Protein AF-A0A7V9HSM0-F1 (afdb_monomer_lite)

Foldseek 3Di:
DVVVCLVVAQEFELDEPPPPDNVSSVVSVVVCVVSVHQYDHDLPQQDPVSPPQKDKAFDDADFDVRVSVRSNPIDIDHHDDDVVVSVVVNVVCVVVVVRPDDDDDVDDDQGPVRVVVVVVVVVVVVVVVPDD

pLDDT: mean 81.48, std 13.75, range [41.06, 96.81]

Radius of gyration: 18.37 Å; chains: 1; bounding box: 40×34×56 Å

Sequence (132 aa):
HLLDMVAEIDILEVFNPRVAYSGFNEEADRFAAKYRIVPSAGSDGHVAQALGSVRIRLHDFDGPEEFLESMRSADIVRKHKNLVYVQALKWMQAASGQAGGRKDVSDPQPVRGGRRAEAKRRKVAAGGRGKS

Secondary structure (DSSP, 8-state):
-GGGGGGG-SEEEEE-TT-S-HHHHHHHHHHHHHHTPEEEE----SSGGGTTSEEEE----SSHHHHHHHHHT-EEEE----HHHHHHHHHHHHHTT--------SS-PPPHHHHHHHHHHHHHHHHTTS--

Structure (mmCIF, N/CA/C/O backbone):
data_AF-A0A7V9HSM0-F1
#
_entry.id   AF-A0A7V9HSM0-F1
#
loop_
_atom_site.group_PDB
_atom_site.id
_atom_site.type_symbol
_atom_site.label_atom_id
_atom_site.label_alt_id
_atom_site.label_comp_id
_atom_site.label_asym_id
_atom_site.label_entity_id
_atom_site.label_seq_id
_atom_site.pdbx_PDB_ins_code
_atom_site.Cartn_x
_atom_site.Cartn_y
_atom_site.Cartn_z
_atom_site.occupancy
_atom_site.B_iso_or_equiv
_atom_site.auth_seq_id
_atom_site.auth_comp_id
_atom_site.auth_asym_id
_atom_site.auth_atom_id
_atom_site.pdbx_PDB_model_num
ATOM 1 N N . HIS A 1 1 ? 2.101 -12.680 16.797 1.00 64.12 1 HIS A N 1
ATOM 2 C CA . HIS A 1 1 ? 2.085 -12.755 15.315 1.00 64.12 1 HIS A CA 1
ATOM 3 C C . HIS A 1 1 ? 0.906 -11.924 14.805 1.00 64.12 1 HIS A C 1
ATOM 5 O O . HIS A 1 1 ? -0.089 -11.918 15.504 1.00 64.12 1 HIS A O 1
ATOM 11 N N . LEU A 1 2 ? 1.008 -11.227 13.658 1.00 77.44 2 LEU A N 1
ATOM 12 C CA . LEU A 1 2 ? 0.115 -10.173 13.093 1.00 77.44 2 LEU A CA 1
ATOM 13 C C . LEU A 1 2 ? -1.298 -9.964 13.693 1.00 77.44 2 LEU A C 1
ATOM 15 O O . LEU A 1 2 ? -1.678 -8.824 13.933 1.00 77.44 2 LEU A O 1
ATOM 19 N N . LEU A 1 3 ? -2.051 -11.035 13.954 1.00 84.75 3 LEU A N 1
ATOM 20 C CA . LEU A 1 3 ? -3.317 -11.037 14.699 1.00 84.75 3 LEU A CA 1
ATOM 21 C C . LEU A 1 3 ? -3.280 -10.216 15.999 1.00 84.75 3 LEU A C 1
ATOM 23 O O . LEU A 1 3 ? -4.234 -9.496 16.274 1.00 84.75 3 LEU A O 1
ATOM 27 N N . ASP A 1 4 ? -2.171 -10.256 16.740 1.00 89.75 4 ASP A N 1
ATOM 28 C CA . ASP A 1 4 ? -2.011 -9.517 18.004 1.00 89.75 4 ASP A CA 1
ATOM 29 C C . ASP A 1 4 ? -2.018 -7.991 17.810 1.00 89.75 4 ASP A C 1
ATOM 31 O O . ASP A 1 4 ? -2.263 -7.247 18.754 1.00 89.75 4 ASP A O 1
ATOM 35 N N . MET A 1 5 ? -1.751 -7.525 16.586 1.00 88.12 5 MET A N 1
ATOM 36 C CA . MET A 1 5 ? -1.619 -6.109 16.235 1.00 88.12 5 MET A CA 1
ATOM 37 C C . MET A 1 5 ? -2.707 -5.632 15.269 1.00 88.12 5 MET A C 1
ATOM 39 O O . MET A 1 5 ? -2.689 -4.471 14.877 1.00 88.12 5 MET A O 1
ATOM 43 N N . VAL A 1 6 ? -3.666 -6.481 14.875 1.00 91.56 6 VAL A N 1
ATOM 44 C CA . VAL A 1 6 ? -4.703 -6.130 13.881 1.00 91.56 6 VAL A CA 1
ATOM 45 C C . VAL A 1 6 ? -5.471 -4.867 14.272 1.00 91.56 6 VAL A C 1
ATOM 47 O O . VAL A 1 6 ? -5.725 -4.021 13.422 1.00 91.56 6 VAL A O 1
ATOM 50 N N . ALA A 1 7 ? -5.777 -4.698 15.560 1.00 88.75 7 ALA A N 1
ATOM 51 C CA . ALA A 1 7 ? -6.478 -3.519 16.075 1.00 88.75 7 ALA A CA 1
ATOM 52 C C . ALA A 1 7 ? -5.646 -2.219 16.020 1.00 88.75 7 ALA A C 1
ATOM 54 O O . ALA A 1 7 ? -6.164 -1.140 16.304 1.00 88.75 7 ALA A O 1
ATOM 55 N N . GLU A 1 8 ? -4.355 -2.314 15.704 1.00 92.06 8 GLU A N 1
ATOM 56 C CA . GLU A 1 8 ? -3.436 -1.184 15.567 1.00 92.06 8 GLU A CA 1
ATOM 57 C C . GLU A 1 8 ? -3.123 -0.841 14.103 1.00 92.06 8 GLU A C 1
ATOM 59 O O . GLU A 1 8 ? -2.397 0.120 13.854 1.00 92.06 8 GLU A O 1
ATOM 64 N N . ILE A 1 9 ? -3.638 -1.618 13.144 1.00 92.50 9 ILE A N 1
ATOM 65 C CA . ILE A 1 9 ? -3.404 -1.409 11.714 1.00 92.50 9 ILE A CA 1
ATOM 66 C C . ILE A 1 9 ? -4.563 -0.597 11.140 1.00 92.50 9 ILE A C 1
ATOM 68 O O . ILE A 1 9 ? -5.673 -1.101 10.991 1.00 92.50 9 ILE A O 1
ATOM 72 N N . ASP A 1 10 ? -4.286 0.650 10.764 1.00 92.56 10 ASP A N 1
ATOM 73 C CA . ASP A 1 10 ? -5.274 1.510 10.105 1.00 92.56 10 ASP A CA 1
ATOM 74 C C . ASP A 1 10 ? -5.427 1.163 8.612 1.00 92.56 10 ASP A C 1
ATOM 76 O O . ASP A 1 10 ? -6.534 1.156 8.073 1.00 92.56 10 ASP A O 1
ATOM 80 N N . ILE A 1 11 ? -4.306 0.863 7.943 1.00 95.19 11 ILE A N 1
ATOM 81 C CA . ILE A 1 11 ? -4.204 0.631 6.496 1.00 95.19 11 ILE A CA 1
ATOM 82 C C . ILE A 1 11 ? -3.265 -0.555 6.233 1.00 95.19 11 ILE A C 1
ATOM 84 O O . ILE A 1 11 ? -2.202 -0.649 6.851 1.00 95.19 11 ILE A O 1
ATOM 88 N N . LEU A 1 12 ? -3.618 -1.425 5.283 1.00 95.38 12 LEU A N 1
ATOM 89 C CA . LEU A 1 12 ? -2.792 -2.555 4.842 1.00 95.38 12 LEU A CA 1
ATOM 90 C C . LEU A 1 12 ? -2.441 -2.441 3.355 1.00 95.38 12 LEU A C 1
ATOM 92 O O . LEU A 1 12 ? -3.308 -2.156 2.532 1.00 95.38 12 LEU A O 1
ATOM 96 N N . GLU A 1 13 ? -1.182 -2.678 2.980 1.00 95.44 13 GLU A N 1
ATOM 97 C CA . GLU A 1 13 ? -0.793 -2.802 1.569 1.00 95.44 13 GLU A CA 1
ATOM 98 C C . GLU A 1 13 ? -1.235 -4.173 1.039 1.00 95.44 13 GLU A C 1
ATOM 100 O O . GLU A 1 13 ? -0.659 -5.199 1.390 1.00 95.44 13 GLU A O 1
ATOM 105 N N . VAL A 1 14 ? -2.277 -4.187 0.205 1.00 95.62 14 VAL A N 1
ATOM 106 C CA . VAL A 1 14 ? -2.836 -5.408 -0.403 1.00 95.62 14 VAL A CA 1
ATOM 107 C C . VAL A 1 14 ? -2.294 -5.663 -1.807 1.00 95.62 14 VAL A C 1
ATOM 109 O O . VAL A 1 14 ? -2.498 -6.731 -2.379 1.00 95.62 14 VAL A O 1
ATOM 112 N N . PHE A 1 15 ? -1.605 -4.681 -2.393 1.00 93.56 15 PHE A N 1
ATOM 113 C CA . PHE A 1 15 ? -0.969 -4.840 -3.692 1.00 93.56 15 PHE A CA 1
ATOM 114 C C . PHE A 1 15 ? 0.379 -4.131 -3.766 1.00 93.56 15 PHE A C 1
ATOM 116 O O . PHE A 1 15 ? 0.453 -2.902 -3.737 1.00 93.56 15 PHE A O 1
ATOM 123 N N . ASN A 1 16 ? 1.422 -4.927 -3.988 1.00 91.25 16 ASN A N 1
ATOM 124 C CA . ASN A 1 16 ? 2.746 -4.462 -4.369 1.00 91.25 16 ASN A CA 1
ATOM 125 C C . ASN A 1 16 ? 3.182 -5.203 -5.653 1.00 91.25 16 ASN A C 1
ATOM 127 O O . ASN A 1 16 ? 3.228 -6.438 -5.673 1.00 91.25 16 ASN A O 1
ATOM 131 N N . PRO A 1 17 ? 3.504 -4.489 -6.751 1.00 85.94 17 PRO A N 1
ATOM 132 C CA . PRO A 1 17 ? 3.803 -5.094 -8.046 1.00 85.94 17 PRO A CA 1
ATOM 133 C C . PRO A 1 17 ? 5.150 -5.829 -8.059 1.00 85.94 17 PRO A C 1
ATOM 135 O O . PRO A 1 17 ? 5.446 -6.532 -9.019 1.00 85.94 17 PRO A O 1
ATOM 138 N N . ARG A 1 18 ? 5.985 -5.666 -7.024 1.00 82.75 18 ARG A N 1
ATOM 139 C CA . ARG A 1 18 ? 7.257 -6.385 -6.875 1.00 82.75 18 ARG A CA 1
ATOM 140 C C . ARG A 1 18 ? 7.105 -7.753 -6.225 1.00 82.75 18 ARG A C 1
ATOM 142 O O . ARG A 1 18 ? 8.062 -8.525 -6.227 1.00 82.75 18 ARG A O 1
ATOM 149 N N . VAL A 1 19 ? 5.938 -8.048 -5.660 1.00 84.62 19 VAL A N 1
ATOM 150 C CA . VAL A 1 19 ? 5.649 -9.361 -5.094 1.00 84.62 19 VAL A CA 1
ATOM 151 C C . VAL A 1 19 ? 5.484 -10.342 -6.252 1.00 84.62 19 VAL A C 1
ATOM 153 O O . VAL A 1 19 ? 4.545 -10.246 -7.037 1.00 84.62 19 VAL A O 1
ATOM 156 N N . ALA A 1 20 ? 6.443 -11.262 -6.382 1.00 72.44 20 ALA A N 1
ATOM 157 C CA . ALA A 1 20 ? 6.556 -12.151 -7.539 1.00 72.44 20 ALA A CA 1
ATOM 158 C C . ALA A 1 20 ? 5.387 -13.141 -7.671 1.00 72.44 20 ALA A C 1
ATOM 160 O O . ALA A 1 20 ? 5.077 -13.581 -8.775 1.00 72.44 20 ALA A O 1
ATOM 161 N N . TYR A 1 21 ? 4.739 -13.485 -6.555 1.00 84.00 21 TYR A N 1
ATOM 162 C CA . TYR A 1 21 ? 3.612 -14.409 -6.523 1.00 84.00 21 TYR A CA 1
ATOM 163 C C . TYR A 1 21 ? 2.310 -13.659 -6.239 1.00 84.00 21 TYR A C 1
ATOM 165 O O . TYR A 1 21 ? 2.131 -13.104 -5.153 1.00 84.00 21 TYR A O 1
ATOM 173 N N . SER A 1 22 ? 1.385 -13.657 -7.204 1.00 83.44 22 SER A N 1
ATOM 174 C CA . SER A 1 22 ? 0.109 -12.933 -7.096 1.00 83.44 22 SER A CA 1
ATOM 175 C C . SER A 1 22 ? -0.727 -13.371 -5.893 1.00 83.44 22 SER A C 1
ATOM 177 O O . SER A 1 22 ? -1.401 -12.536 -5.294 1.00 83.44 22 SER A O 1
ATOM 179 N N . GLY A 1 23 ? -0.616 -14.638 -5.481 1.00 90.69 23 GLY A N 1
ATOM 180 C CA . GLY A 1 23 ? -1.377 -15.180 -4.359 1.00 90.69 23 GLY A CA 1
ATOM 181 C C . GLY A 1 23 ? -1.093 -14.501 -3.017 1.00 90.69 23 GLY A C 1
ATOM 182 O O . GLY A 1 23 ? -1.975 -14.492 -2.166 1.00 90.69 23 GLY A O 1
ATOM 183 N N . PHE A 1 24 ? 0.071 -13.863 -2.833 1.00 91.75 24 PHE A N 1
ATOM 184 C CA . PHE A 1 24 ? 0.336 -13.067 -1.628 1.00 91.75 24 PHE A CA 1
ATOM 185 C C . PHE A 1 24 ? -0.465 -11.761 -1.606 1.00 91.75 24 PHE A C 1
ATOM 187 O O . PHE A 1 24 ? -0.985 -11.386 -0.560 1.00 91.75 24 PHE A O 1
ATOM 194 N N . ASN A 1 25 ? -0.610 -11.091 -2.754 1.00 93.88 25 ASN A N 1
ATOM 195 C CA . ASN A 1 25 ? -1.470 -9.909 -2.856 1.00 93.88 25 ASN A CA 1
ATOM 196 C C . ASN A 1 25 ? -2.940 -10.303 -2.626 1.00 93.88 25 ASN A C 1
ATOM 198 O O . ASN A 1 25 ? -3.661 -9.627 -1.903 1.00 93.88 25 ASN A O 1
ATOM 202 N N . GLU A 1 26 ? -3.374 -11.442 -3.173 1.00 94.88 26 GLU A N 1
ATOM 203 C CA . GLU A 1 26 ? -4.727 -11.963 -2.935 1.00 94.88 26 GLU A CA 1
ATOM 204 C C . GLU A 1 26 ? -4.957 -12.355 -1.468 1.00 94.88 26 GLU A C 1
ATOM 206 O O . GLU A 1 26 ? -6.045 -12.161 -0.932 1.00 94.88 26 GLU A O 1
ATOM 211 N N . GLU A 1 27 ? -3.952 -12.919 -0.797 1.00 95.94 27 GLU A N 1
ATOM 212 C CA . GLU A 1 27 ? -4.033 -13.241 0.626 1.00 95.94 27 GLU A CA 1
ATOM 213 C C . GLU A 1 27 ? -4.109 -11.981 1.489 1.00 95.94 27 GLU A C 1
ATOM 215 O O . GLU A 1 27 ? -4.941 -11.922 2.394 1.00 95.94 27 GLU A O 1
ATOM 220 N N . ALA A 1 28 ? -3.304 -10.963 1.179 1.00 95.31 28 ALA A N 1
ATOM 221 C CA . ALA A 1 28 ? -3.357 -9.673 1.855 1.00 95.31 28 ALA A CA 1
ATOM 222 C C . ALA A 1 28 ? -4.721 -8.991 1.668 1.00 95.31 28 ALA A C 1
ATOM 224 O O . ALA A 1 28 ? -5.288 -8.487 2.637 1.00 95.31 28 ALA A O 1
ATOM 225 N N . ASP A 1 29 ? -5.286 -9.039 0.459 1.00 95.81 29 ASP A N 1
ATOM 226 C CA . ASP A 1 29 ? -6.620 -8.508 0.164 1.00 95.81 29 ASP A CA 1
ATOM 227 C C . ASP A 1 29 ? -7.716 -9.249 0.949 1.00 95.81 29 ASP A C 1
ATOM 229 O O . ASP A 1 29 ? -8.524 -8.634 1.650 1.00 95.81 29 ASP A O 1
ATOM 233 N N . ARG A 1 30 ? -7.679 -10.590 0.958 1.00 96.81 30 ARG A N 1
ATOM 234 C CA . ARG A 1 30 ? -8.586 -11.407 1.785 1.00 96.81 30 ARG A CA 1
ATOM 235 C C . ARG A 1 30 ? -8.434 -11.110 3.276 1.00 96.81 30 ARG A C 1
ATOM 237 O O . ARG A 1 30 ? -9.431 -11.093 3.999 1.00 96.81 30 ARG A O 1
ATOM 244 N N . PHE A 1 31 ? -7.211 -10.891 3.753 1.00 96.31 31 PHE A N 1
ATOM 245 C CA . PHE A 1 31 ? -6.945 -10.549 5.147 1.00 96.31 31 PHE A CA 1
ATOM 246 C C . PHE A 1 31 ? -7.519 -9.171 5.501 1.00 96.31 31 PHE A C 1
ATOM 248 O O . PHE A 1 31 ? -8.228 -9.053 6.503 1.00 96.31 31 PHE A O 1
ATOM 255 N N . ALA A 1 32 ? -7.284 -8.156 4.663 1.00 95.69 32 ALA A N 1
ATOM 256 C CA . ALA A 1 32 ? -7.855 -6.821 4.833 1.00 95.69 32 ALA A CA 1
ATOM 257 C C . ALA A 1 32 ? -9.385 -6.879 4.899 1.00 95.69 32 ALA A C 1
ATOM 259 O O . ALA A 1 32 ? -9.979 -6.357 5.843 1.00 95.69 32 ALA A O 1
ATOM 260 N N . ALA A 1 33 ? -10.017 -7.604 3.970 1.00 95.06 33 ALA A N 1
ATOM 261 C CA . ALA A 1 33 ? -11.464 -7.791 3.949 1.00 95.06 33 ALA A CA 1
ATOM 262 C C . ALA A 1 33 ? -11.980 -8.490 5.220 1.00 95.06 33 ALA A C 1
ATOM 264 O O . ALA A 1 33 ? -12.934 -8.022 5.84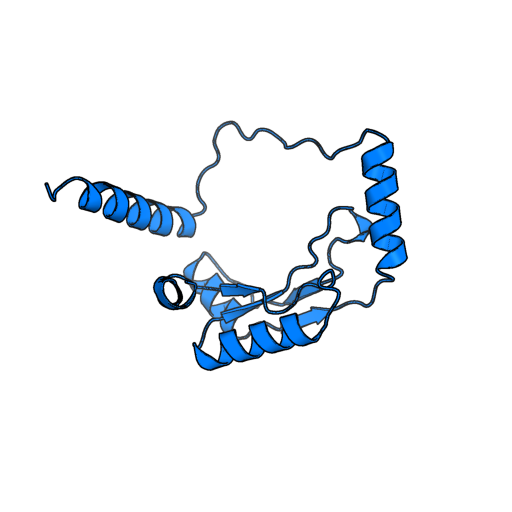5 1.00 95.06 33 ALA A O 1
ATOM 265 N N . LYS A 1 34 ? -11.325 -9.580 5.648 1.00 96.19 34 LYS A N 1
ATOM 266 C CA . LYS A 1 34 ? -11.713 -10.358 6.836 1.00 96.19 34 LYS A CA 1
ATOM 267 C C . LYS A 1 34 ? -11.698 -9.523 8.116 1.00 96.19 34 LYS A C 1
ATOM 269 O O . LYS A 1 34 ? -12.591 -9.670 8.948 1.00 96.19 34 LYS A O 1
ATOM 274 N N . TYR A 1 35 ? -10.692 -8.667 8.279 1.00 95.50 35 TYR A N 1
ATOM 275 C CA . TYR A 1 35 ? -10.511 -7.854 9.483 1.00 95.50 35 TYR A CA 1
ATOM 276 C C . TYR A 1 35 ? -10.981 -6.402 9.321 1.00 95.50 35 TYR A C 1
ATOM 278 O O . TYR A 1 35 ? -10.814 -5.609 10.243 1.00 95.50 35 TYR A O 1
ATOM 286 N N . ARG A 1 36 ? -11.618 -6.065 8.188 1.00 93.62 36 ARG A N 1
ATOM 287 C CA . ARG A 1 36 ? -12.122 -4.719 7.851 1.00 93.62 36 ARG A CA 1
ATOM 288 C C . ARG A 1 36 ? -11.047 -3.630 7.942 1.00 93.62 36 ARG A C 1
ATOM 290 O O . ARG A 1 36 ? -11.316 -2.516 8.389 1.00 93.62 36 ARG A O 1
ATOM 297 N N . ILE A 1 37 ? -9.835 -3.969 7.516 1.00 95.38 37 ILE A N 1
ATOM 298 C CA . ILE A 1 37 ? -8.708 -3.040 7.428 1.00 95.38 37 ILE A CA 1
ATOM 299 C C . ILE A 1 37 ? -8.779 -2.336 6.075 1.00 95.38 37 ILE A C 1
ATOM 301 O O . ILE A 1 37 ? -9.098 -2.962 5.065 1.00 95.38 37 ILE A O 1
ATOM 305 N N . VAL A 1 38 ? -8.477 -1.039 6.047 1.00 95.62 38 VAL A N 1
ATOM 306 C CA . VAL A 1 38 ? -8.506 -0.254 4.811 1.00 95.62 38 VAL A CA 1
ATOM 307 C C . VAL A 1 38 ? -7.409 -0.744 3.852 1.00 95.62 38 VAL A C 1
ATOM 309 O O . VAL A 1 38 ? -6.235 -0.756 4.237 1.00 95.62 38 VAL A O 1
ATOM 312 N N . PRO A 1 39 ? -7.745 -1.164 2.618 1.00 95.62 39 PRO A N 1
ATOM 313 C CA . PRO A 1 39 ? -6.752 -1.621 1.659 1.00 95.62 39 PRO A CA 1
ATOM 314 C C . PRO A 1 39 ? -5.985 -0.443 1.045 1.00 95.62 39 PRO A C 1
ATOM 316 O O . PRO A 1 39 ? -6.494 0.661 0.871 1.00 95.62 39 PRO A O 1
ATOM 319 N N . SER A 1 40 ? -4.737 -0.697 0.675 1.00 96.12 40 SER A N 1
ATOM 320 C CA . SER A 1 40 ? -3.859 0.242 -0.019 1.00 96.12 40 SER A CA 1
ATOM 321 C C . SER A 1 40 ? -2.936 -0.490 -0.983 1.00 96.12 40 SER A C 1
ATOM 323 O O . SER A 1 40 ? -2.866 -1.719 -1.002 1.00 96.12 40 SER A O 1
ATOM 325 N N . ALA A 1 41 ? -2.211 0.263 -1.799 1.00 95.12 41 ALA A N 1
ATOM 326 C CA . ALA A 1 41 ? -1.264 -0.296 -2.742 1.00 95.12 41 ALA A CA 1
ATOM 327 C C . ALA A 1 41 ? -0.088 0.653 -2.957 1.00 95.12 41 ALA A C 1
ATOM 329 O O . ALA A 1 41 ? -0.266 1.874 -3.011 1.00 95.12 41 ALA A O 1
ATOM 330 N N . GLY A 1 42 ? 1.098 0.090 -3.149 1.00 92.19 42 GLY A N 1
ATOM 331 C CA . GLY A 1 42 ? 2.326 0.835 -3.365 1.00 92.19 42 GLY A CA 1
ATOM 332 C C . GLY A 1 42 ? 3.083 0.327 -4.580 1.00 92.19 42 GLY A C 1
ATOM 333 O O . GLY A 1 42 ? 3.053 -0.844 -4.939 1.00 92.19 42 GLY A O 1
ATOM 334 N N . SER A 1 43 ? 3.773 1.243 -5.259 1.00 88.38 43 SER A N 1
ATOM 335 C CA . SER A 1 43 ? 4.649 0.879 -6.384 1.00 88.38 43 SER A CA 1
ATOM 336 C C . SER A 1 43 ? 5.974 0.261 -5.940 1.00 88.38 43 SER A C 1
ATOM 338 O O . SER A 1 43 ? 6.671 -0.326 -6.767 1.00 88.38 43 SER A O 1
ATOM 340 N N . ASP A 1 44 ? 6.341 0.468 -4.669 1.00 86.25 44 ASP A N 1
ATOM 341 C CA . ASP A 1 44 ? 7.657 0.166 -4.097 1.00 86.25 44 ASP A CA 1
ATOM 342 C C . ASP A 1 44 ? 8.818 0.561 -5.037 1.00 86.25 44 ASP A C 1
ATOM 344 O O . ASP A 1 44 ? 9.774 -0.172 -5.346 1.00 86.25 44 ASP A O 1
ATOM 348 N N . GLY A 1 45 ? 8.661 1.761 -5.598 1.00 83.06 45 GLY A N 1
ATOM 349 C CA . GLY A 1 45 ? 9.530 2.292 -6.623 1.00 83.06 45 GLY A CA 1
ATOM 350 C C . GLY A 1 45 ? 10.867 2.741 -6.056 1.00 83.06 45 GLY A C 1
ATOM 351 O O . GLY A 1 45 ? 10.931 3.646 -5.237 1.00 83.06 45 GLY A O 1
ATOM 352 N N . HIS A 1 46 ? 11.945 2.138 -6.549 1.00 84.94 46 HIS A N 1
ATOM 353 C CA . HIS A 1 46 ? 13.323 2.485 -6.175 1.00 84.94 46 HIS A CA 1
ATOM 354 C C . HIS A 1 46 ? 14.047 3.322 -7.240 1.00 84.94 46 HIS A C 1
ATOM 356 O O . HIS A 1 46 ? 15.199 3.697 -7.060 1.00 84.94 46 HIS A O 1
ATOM 362 N N . VAL A 1 47 ? 13.374 3.573 -8.362 1.00 82.38 47 VAL A N 1
ATOM 363 C CA . VAL A 1 47 ? 13.846 4.403 -9.472 1.00 82.38 47 VAL A CA 1
ATOM 364 C C . VAL A 1 47 ? 12.712 5.337 -9.875 1.00 82.38 47 VAL A C 1
ATOM 366 O O . VAL A 1 47 ? 11.538 4.986 -9.716 1.00 82.38 47 VAL A O 1
ATOM 369 N N . ALA A 1 48 ? 13.025 6.506 -10.434 1.00 84.69 48 ALA A N 1
ATOM 370 C CA . ALA A 1 48 ? 12.010 7.485 -10.839 1.00 84.69 48 ALA A CA 1
ATOM 371 C C . ALA A 1 48 ? 10.981 6.885 -11.818 1.00 84.69 48 ALA A C 1
ATOM 373 O O . ALA A 1 48 ? 9.787 7.162 -11.749 1.00 84.69 48 ALA A O 1
ATOM 374 N N . GLN A 1 49 ? 11.423 5.973 -12.680 1.00 82.19 49 GLN A N 1
ATOM 375 C CA . GLN A 1 49 ? 10.592 5.263 -13.645 1.00 82.19 49 GLN A CA 1
ATOM 376 C C . GLN A 1 49 ? 9.609 4.289 -12.984 1.00 82.19 49 GLN A C 1
ATOM 378 O O . GLN A 1 49 ? 8.644 3.889 -13.628 1.00 82.19 49 GLN A O 1
ATOM 383 N N . ALA A 1 50 ? 9.803 3.895 -11.726 1.00 82.31 50 ALA A N 1
ATOM 384 C CA . ALA A 1 50 ? 8.848 3.067 -10.993 1.00 82.31 50 ALA A CA 1
ATOM 385 C C . ALA A 1 50 ? 7.717 3.900 -10.366 1.00 82.31 50 ALA A C 1
ATOM 387 O O . ALA A 1 50 ? 6.630 3.365 -10.123 1.00 82.31 50 ALA A O 1
ATOM 388 N N . LEU A 1 51 ? 7.947 5.205 -10.168 1.00 84.69 51 LEU A N 1
ATOM 389 C CA . LEU A 1 51 ? 6.998 6.113 -9.537 1.00 84.69 51 LEU A CA 1
ATOM 390 C C . LEU A 1 51 ? 5.671 6.138 -10.305 1.00 84.69 51 LEU A C 1
ATOM 392 O O . LEU A 1 51 ? 5.621 6.278 -11.533 1.00 84.69 51 LEU A O 1
ATOM 396 N N . GLY A 1 52 ? 4.577 5.965 -9.564 1.00 84.06 52 GLY A N 1
ATOM 397 C CA . GLY A 1 52 ? 3.223 5.996 -10.106 1.00 84.06 52 GLY A CA 1
ATOM 398 C C . GLY A 1 52 ? 2.852 4.813 -11.008 1.00 84.06 52 GLY A C 1
ATOM 399 O O . GLY A 1 52 ? 1.864 4.897 -11.735 1.00 84.06 52 GLY A O 1
ATOM 400 N N . SER A 1 53 ? 3.616 3.716 -10.998 1.00 87.69 53 SER A N 1
ATOM 401 C CA . SER A 1 53 ? 3.155 2.437 -11.576 1.00 87.69 53 SER A CA 1
ATOM 402 C C . SER A 1 53 ? 1.951 1.861 -10.820 1.00 87.69 53 SER A C 1
ATOM 404 O O . SER A 1 53 ? 1.107 1.194 -11.412 1.00 87.69 53 SER A O 1
ATOM 406 N N . VAL A 1 54 ? 1.835 2.205 -9.541 1.00 92.56 54 VAL A N 1
ATOM 407 C CA . VAL A 1 54 ? 0.678 1.970 -8.680 1.00 92.56 54 VAL A CA 1
ATOM 408 C C . VAL A 1 54 ? 0.369 3.280 -7.974 1.00 92.56 54 VAL A C 1
ATOM 410 O O . VAL A 1 54 ? 1.288 3.989 -7.553 1.00 92.56 54 VAL A O 1
ATOM 413 N N . ARG A 1 55 ? -0.912 3.630 -7.914 1.00 92.56 55 ARG A N 1
ATOM 414 C CA . ARG A 1 55 ? -1.423 4.833 -7.260 1.00 92.56 55 ARG A CA 1
ATOM 415 C C . ARG A 1 55 ? -2.729 4.506 -6.555 1.00 92.56 55 ARG A C 1
ATOM 417 O O . ARG A 1 55 ? -3.463 3.625 -6.993 1.00 92.56 55 ARG A O 1
ATOM 424 N N . ILE A 1 56 ? -3.024 5.276 -5.522 1.00 95.31 56 ILE A N 1
ATOM 425 C CA . ILE A 1 56 ? -4.328 5.298 -4.873 1.00 95.31 56 ILE A CA 1
ATOM 426 C C . ILE A 1 56 ? -5.005 6.591 -5.316 1.00 95.31 56 ILE A C 1
ATOM 428 O O . ILE A 1 56 ? -4.397 7.661 -5.241 1.00 95.31 56 ILE A O 1
ATOM 432 N N . ARG A 1 57 ? -6.220 6.490 -5.852 1.00 95.31 57 ARG A N 1
ATOM 433 C CA . ARG A 1 57 ? -7.052 7.648 -6.169 1.00 95.31 57 ARG A CA 1
ATOM 434 C C . ARG A 1 57 ? -7.952 7.917 -4.973 1.00 95.31 57 ARG A C 1
ATOM 436 O O . ARG A 1 57 ? -8.679 7.029 -4.543 1.00 95.31 57 ARG A O 1
ATOM 443 N N . LEU A 1 58 ? -7.871 9.139 -4.468 1.00 95.69 58 LEU A N 1
ATOM 444 C CA . LEU A 1 58 ? -8.547 9.600 -3.265 1.00 95.69 58 LEU A CA 1
ATOM 445 C C . LEU A 1 58 ? -9.450 10.776 -3.621 1.00 95.69 58 LEU A C 1
ATOM 447 O O . LEU A 1 58 ? -9.137 11.533 -4.544 1.00 95.69 58 LEU A O 1
ATOM 451 N N . HIS A 1 59 ? -10.539 10.931 -2.876 1.00 95.31 59 HIS A N 1
ATOM 452 C CA . HIS A 1 59 ? -11.207 12.223 -2.772 1.00 95.31 59 HIS A CA 1
ATOM 453 C C . HIS A 1 59 ? -10.297 13.207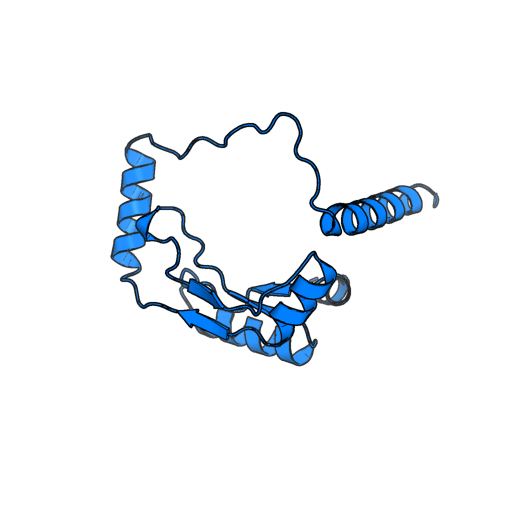 -2.035 1.00 95.31 59 HIS A C 1
ATOM 455 O O . HIS A 1 59 ? -9.446 12.783 -1.246 1.00 95.31 59 HIS A O 1
ATOM 461 N N . ASP A 1 60 ? -10.495 14.501 -2.277 1.00 96.06 60 ASP A N 1
ATOM 462 C CA . ASP A 1 60 ? -9.821 15.544 -1.510 1.00 96.06 60 ASP A CA 1
ATOM 463 C C . ASP A 1 60 ? -10.103 15.364 -0.012 1.00 96.06 60 ASP A C 1
ATOM 465 O O . ASP A 1 60 ? -11.180 14.919 0.388 1.00 96.06 60 ASP A O 1
ATOM 469 N N . PHE A 1 61 ? -9.106 15.674 0.809 1.00 95.81 61 PHE A N 1
ATOM 470 C CA . PHE A 1 61 ? -9.169 15.543 2.258 1.00 95.81 61 PHE A CA 1
ATOM 471 C C . PHE A 1 61 ? -8.375 16.675 2.905 1.00 95.81 61 PHE A C 1
ATOM 473 O O . PHE A 1 61 ? -7.316 17.059 2.399 1.00 95.81 61 PHE A O 1
ATOM 480 N N . ASP A 1 62 ? -8.840 17.163 4.051 1.00 94.69 62 ASP A N 1
ATOM 481 C CA . ASP A 1 62 ? -8.091 18.079 4.902 1.00 94.69 62 ASP A CA 1
ATOM 482 C C . ASP A 1 62 ? -7.735 17.407 6.234 1.00 94.69 62 ASP A C 1
ATOM 484 O O . ASP A 1 62 ? -8.526 17.268 7.168 1.00 94.69 62 ASP A O 1
ATOM 488 N N . GLY A 1 63 ? -6.483 16.963 6.322 1.00 93.00 63 GLY A N 1
ATOM 489 C CA . GLY A 1 63 ? -5.939 16.351 7.524 1.00 93.00 63 GLY A CA 1
ATOM 490 C C . GLY A 1 63 ? -6.120 14.829 7.618 1.00 93.00 63 GLY A C 1
ATOM 491 O O . GLY A 1 63 ? -6.572 14.161 6.689 1.00 93.00 63 GLY A O 1
ATOM 492 N N . PRO A 1 64 ? -5.655 14.238 8.731 1.00 89.38 64 PRO A N 1
ATOM 493 C CA . PRO A 1 64 ? -5.464 12.796 8.839 1.00 89.38 64 PRO A CA 1
ATOM 494 C C . PRO A 1 64 ? -6.771 12.018 9.031 1.00 89.38 64 PRO A C 1
ATOM 496 O O . PRO A 1 64 ? -6.855 10.880 8.582 1.00 89.38 64 PRO A O 1
ATOM 499 N N . GLU A 1 65 ? -7.778 12.593 9.691 1.00 90.06 65 GLU A N 1
ATOM 500 C CA . GLU A 1 65 ? -9.078 11.941 9.861 1.00 90.06 65 GLU A CA 1
ATOM 501 C C . GLU A 1 65 ? -9.819 11.803 8.523 1.00 90.06 65 GLU A C 1
ATOM 503 O O . GLU A 1 65 ? -10.248 10.704 8.174 1.00 90.06 65 GLU A O 1
ATOM 508 N N . GLU A 1 66 ? -9.895 12.884 7.742 1.00 93.81 66 GLU A N 1
ATOM 509 C CA . GLU A 1 66 ? -10.505 12.865 6.407 1.00 93.81 66 GLU A CA 1
ATOM 510 C C . GLU A 1 66 ? -9.699 12.018 5.418 1.00 93.81 66 GLU A C 1
ATOM 512 O O . GLU A 1 66 ? -10.277 11.339 4.574 1.00 93.81 66 GLU A O 1
ATOM 517 N N . PHE A 1 67 ? -8.368 11.977 5.556 1.00 94.12 67 PHE A N 1
ATOM 518 C CA . PHE A 1 67 ? -7.523 11.074 4.775 1.00 94.12 67 PHE A CA 1
ATOM 519 C C . PHE A 1 67 ? -7.919 9.607 4.973 1.00 94.12 67 PHE A C 1
ATOM 521 O O . PHE A 1 67 ? -8.068 8.873 3.997 1.00 94.12 67 PHE A O 1
ATOM 528 N N . LEU A 1 68 ? -8.101 9.172 6.226 1.00 92.00 68 LEU A N 1
ATOM 529 C CA . LEU A 1 68 ? -8.505 7.795 6.517 1.00 92.00 68 LEU A CA 1
ATOM 530 C C . LEU A 1 68 ? -9.890 7.482 5.957 1.00 92.00 68 LEU A C 1
ATOM 532 O O . LEU A 1 68 ? -10.099 6.373 5.474 1.00 92.00 68 LEU A O 1
ATOM 536 N N . GLU A 1 69 ? -10.812 8.443 5.990 1.00 93.62 69 GLU A N 1
ATOM 537 C CA . GLU A 1 69 ? -12.136 8.271 5.397 1.00 93.62 69 GLU A CA 1
ATOM 538 C C . GLU A 1 69 ? -12.061 8.166 3.869 1.00 93.62 69 GLU A C 1
ATOM 540 O O . GLU A 1 69 ? -12.585 7.216 3.294 1.00 93.62 69 GLU A O 1
ATOM 545 N N . SER A 1 70 ? -11.310 9.057 3.217 1.00 95.88 70 SER A N 1
ATOM 546 C CA . SER A 1 70 ? -11.073 9.023 1.767 1.00 95.88 70 SER A CA 1
ATOM 547 C C . SER A 1 70 ? -10.423 7.706 1.320 1.00 95.88 70 SER A C 1
ATOM 549 O O . SER A 1 70 ? -10.772 7.146 0.281 1.00 95.88 70 SER A O 1
ATOM 551 N N . MET A 1 71 ? -9.5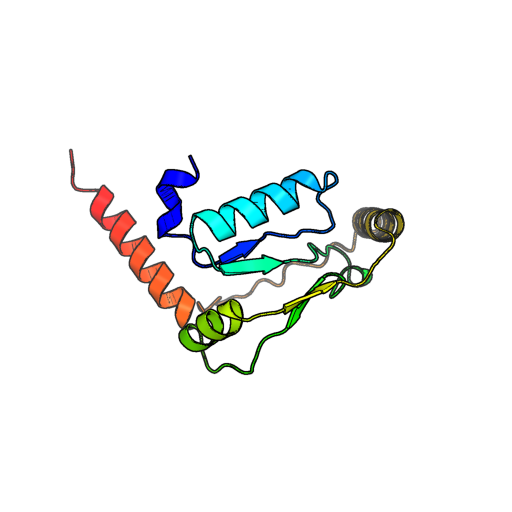30 7.147 2.144 1.00 96.00 71 MET A N 1
ATOM 552 C CA . MET A 1 71 ? -8.907 5.845 1.900 1.00 96.00 71 MET A CA 1
ATOM 553 C C . MET A 1 71 ? -9.907 4.675 1.918 1.00 96.00 71 MET A C 1
ATOM 555 O O . MET A 1 71 ? -9.685 3.695 1.208 1.00 96.00 71 MET A O 1
ATOM 559 N N . ARG A 1 72 ? -11.012 4.746 2.679 1.00 93.06 72 ARG A N 1
ATOM 560 C CA . ARG A 1 72 ? -12.009 3.654 2.755 1.00 93.06 72 ARG A CA 1
ATOM 561 C C . ARG A 1 72 ? -12.721 3.401 1.430 1.00 93.06 72 ARG A C 1
ATOM 563 O O . ARG A 1 72 ? -13.128 2.269 1.180 1.00 93.06 72 ARG A O 1
ATOM 570 N N . SER A 1 73 ? -12.879 4.433 0.607 1.00 92.44 73 SER A N 1
ATOM 571 C CA . SER A 1 73 ? -13.530 4.363 -0.706 1.00 92.44 73 SER A CA 1
ATOM 572 C C . SER A 1 73 ? -12.544 4.524 -1.866 1.00 92.44 73 SER A C 1
ATOM 574 O O . SER A 1 73 ? -12.953 4.838 -2.980 1.00 92.44 73 SER A O 1
ATOM 576 N N . ALA A 1 74 ? -11.244 4.374 -1.609 1.00 94.38 74 ALA A N 1
ATOM 577 C CA . ALA A 1 74 ? -10.216 4.686 -2.585 1.00 94.38 74 ALA A CA 1
ATOM 578 C C . ALA A 1 74 ? -10.071 3.623 -3.679 1.00 94.38 74 ALA A C 1
ATOM 580 O O . ALA A 1 74 ? -10.110 2.419 -3.417 1.00 94.38 74 ALA A O 1
ATOM 581 N N . ASP A 1 75 ? -9.774 4.075 -4.898 1.00 94.50 75 ASP A N 1
ATOM 582 C CA . ASP A 1 75 ? -9.478 3.177 -6.014 1.00 94.50 75 ASP A CA 1
ATOM 583 C C . ASP A 1 75 ? -7.975 2.907 -6.127 1.00 94.50 75 ASP A C 1
ATOM 585 O O . ASP A 1 75 ? -7.152 3.828 -6.206 1.00 94.50 75 ASP A O 1
ATOM 589 N N . ILE A 1 76 ? -7.602 1.633 -6.262 1.00 93.81 76 ILE A N 1
ATOM 590 C CA . ILE A 1 76 ? -6.233 1.243 -6.613 1.00 93.81 76 ILE A CA 1
ATOM 591 C C . ILE A 1 76 ? -6.069 1.291 -8.137 1.00 93.81 76 ILE A C 1
ATOM 593 O O . ILE A 1 76 ? -6.534 0.415 -8.867 1.00 93.81 76 ILE A O 1
ATOM 597 N N . VAL A 1 77 ? -5.325 2.282 -8.626 1.00 93.75 77 VAL A N 1
ATOM 598 C CA . VAL A 1 77 ? -5.023 2.471 -10.050 1.00 93.75 77 VAL A CA 1
ATOM 599 C C . VAL A 1 77 ? -3.643 1.904 -10.372 1.00 93.75 77 VAL A C 1
ATOM 601 O O . VAL A 1 77 ? -2.632 2.293 -9.783 1.00 93.75 77 VAL A O 1
ATOM 604 N N . ARG A 1 78 ? -3.577 1.006 -11.358 1.00 89.94 78 ARG A N 1
ATOM 605 C CA . ARG A 1 78 ? -2.349 0.292 -11.739 1.00 89.94 78 ARG A CA 1
ATOM 606 C C . ARG A 1 78 ? -2.024 0.555 -13.205 1.00 89.94 78 ARG A C 1
ATOM 608 O O . ARG A 1 78 ? -2.907 0.510 -14.057 1.00 89.94 78 ARG A O 1
ATOM 615 N N . LYS A 1 79 ? -0.751 0.794 -13.516 1.00 83.25 79 LYS A N 1
ATOM 616 C CA . LYS A 1 79 ? -0.240 0.826 -14.890 1.00 83.25 79 LYS A CA 1
ATOM 617 C C . LYS A 1 79 ? 0.743 -0.318 -15.063 1.00 83.25 79 LYS A C 1
ATOM 619 O O . LYS A 1 79 ? 1.753 -0.368 -14.364 1.00 83.25 79 LYS A O 1
ATOM 624 N N . HIS A 1 80 ? 0.473 -1.195 -16.025 1.00 70.81 80 HIS A N 1
ATOM 625 C CA . HIS A 1 80 ? 1.418 -2.241 -16.391 1.00 70.81 80 HIS A CA 1
ATOM 626 C C . HIS A 1 80 ? 2.752 -1.602 -16.794 1.00 70.81 80 HIS A C 1
ATOM 628 O O . HIS A 1 80 ? 2.819 -0.759 -17.692 1.00 70.81 80 HIS A O 1
ATOM 634 N N . LYS A 1 81 ? 3.816 -1.990 -16.094 1.00 71.50 81 LYS A N 1
ATOM 635 C CA . LYS A 1 81 ? 5.200 -1.715 -16.474 1.00 71.50 81 LYS A CA 1
ATOM 636 C C . LYS A 1 81 ? 5.930 -3.042 -16.540 1.00 71.50 81 LYS A C 1
ATOM 638 O O . LYS A 1 81 ? 5.646 -3.943 -15.757 1.00 71.50 81 LYS A O 1
ATOM 643 N N . ASN A 1 82 ? 6.877 -3.151 -17.463 1.00 75.38 82 ASN A N 1
ATOM 644 C CA . ASN A 1 82 ? 7.737 -4.320 -17.513 1.00 75.38 82 ASN A CA 1
ATOM 645 C C . ASN A 1 82 ? 8.627 -4.323 -16.256 1.00 75.38 82 ASN A C 1
ATOM 647 O O . ASN A 1 82 ? 9.504 -3.471 -16.099 1.00 75.38 82 ASN A O 1
ATOM 651 N N . LEU A 1 83 ? 8.363 -5.254 -15.340 1.00 73.00 83 LEU A N 1
ATOM 652 C CA . LEU A 1 83 ? 9.071 -5.352 -14.064 1.00 73.00 83 LEU A CA 1
ATOM 653 C C . LEU A 1 83 ? 10.556 -5.664 -14.255 1.00 73.00 83 LEU A C 1
ATOM 655 O O . LEU A 1 83 ? 11.376 -5.128 -13.514 1.00 73.00 83 LEU A O 1
ATOM 659 N N . VAL A 1 84 ? 10.915 -6.440 -15.283 1.00 76.12 84 VAL A N 1
ATOM 660 C CA . VAL A 1 84 ? 12.316 -6.718 -15.639 1.00 76.12 84 VAL A CA 1
ATOM 661 C C . VAL A 1 84 ? 13.032 -5.418 -15.994 1.00 76.12 84 VAL A C 1
ATOM 663 O O . VAL A 1 84 ? 14.124 -5.159 -15.496 1.00 76.12 84 VAL A O 1
ATOM 666 N N . TYR A 1 85 ? 12.384 -4.555 -16.778 1.00 75.19 85 TYR A N 1
ATOM 667 C CA . TYR A 1 85 ? 12.930 -3.249 -17.147 1.00 75.19 85 TYR A CA 1
ATOM 668 C C . TYR A 1 85 ? 13.135 -2.335 -15.926 1.00 75.19 85 TYR A C 1
ATOM 670 O O . TYR A 1 85 ? 14.210 -1.766 -15.746 1.00 75.19 85 TYR A O 1
ATOM 678 N N . VAL A 1 86 ? 12.140 -2.230 -15.040 1.00 80.69 86 VAL A N 1
ATOM 679 C CA . VAL A 1 86 ? 12.241 -1.399 -13.824 1.00 80.69 86 VAL A CA 1
ATOM 680 C C . VAL A 1 86 ? 13.291 -1.948 -12.851 1.00 80.69 86 VAL A C 1
ATOM 682 O O . VAL A 1 86 ? 14.026 -1.183 -12.224 1.00 80.69 86 VAL A O 1
ATOM 685 N N . GLN A 1 87 ? 13.400 -3.271 -12.745 1.00 81.88 87 GLN A N 1
ATOM 686 C CA . GLN A 1 87 ? 14.395 -3.920 -11.905 1.00 81.88 87 GLN A CA 1
ATOM 687 C C . GLN A 1 87 ? 15.811 -3.743 -12.470 1.00 81.88 87 GLN A C 1
ATOM 689 O O . GLN A 1 87 ? 16.726 -3.458 -11.702 1.00 81.88 87 GLN A O 1
ATOM 694 N N . ALA A 1 88 ? 15.995 -3.834 -13.790 1.00 79.25 88 ALA A N 1
ATOM 695 C CA . ALA A 1 88 ? 17.271 -3.556 -14.449 1.00 79.25 88 ALA A CA 1
ATOM 696 C C . ALA A 1 88 ? 17.732 -2.109 -14.210 1.00 79.25 88 ALA A C 1
ATOM 698 O O . ALA A 1 88 ? 18.881 -1.886 -13.833 1.00 79.25 88 ALA A O 1
ATOM 699 N N . LEU A 1 89 ? 16.823 -1.132 -14.326 1.00 81.56 89 LEU A N 1
ATOM 700 C CA . LEU A 1 89 ? 17.111 0.266 -13.984 1.00 81.56 89 LEU A CA 1
ATOM 701 C C . LEU A 1 89 ? 17.572 0.421 -12.528 1.00 81.56 89 LEU A C 1
ATOM 703 O O . LEU A 1 89 ? 18.529 1.149 -12.275 1.00 81.56 89 LEU A O 1
ATOM 707 N N . LYS A 1 90 ? 16.943 -0.291 -11.578 1.00 80.44 90 LYS A N 1
ATOM 708 C CA . LYS A 1 90 ? 17.367 -0.285 -10.166 1.00 80.44 90 LYS A CA 1
ATOM 709 C C . LYS A 1 90 ? 18.812 -0.759 -10.020 1.00 80.44 90 LYS A C 1
ATOM 711 O O . LYS A 1 90 ? 19.585 -0.111 -9.321 1.00 80.44 90 LYS A O 1
ATOM 716 N N . TRP A 1 91 ? 19.175 -1.869 -10.662 1.00 81.56 91 TRP A N 1
ATOM 717 C CA . TRP A 1 91 ? 20.540 -2.397 -10.596 1.00 81.56 91 TRP A CA 1
ATOM 718 C C . TRP A 1 91 ? 21.556 -1.436 -11.218 1.00 81.56 91 TRP A C 1
ATOM 720 O O . TRP A 1 91 ? 22.603 -1.207 -10.621 1.00 81.56 91 TRP A O 1
ATOM 730 N N . MET A 1 92 ? 21.232 -0.813 -12.355 1.00 79.31 92 MET A N 1
ATOM 731 C CA . MET A 1 92 ? 22.112 0.176 -12.988 1.00 79.31 92 MET A CA 1
ATOM 732 C C . MET A 1 92 ? 22.302 1.430 -12.126 1.00 79.31 92 MET A C 1
ATOM 734 O O . MET A 1 92 ? 23.424 1.909 -12.004 1.00 79.31 92 MET A O 1
ATOM 738 N N . GLN A 1 93 ? 21.246 1.934 -11.479 1.00 78.75 93 GLN A N 1
ATOM 739 C CA . GLN A 1 93 ? 21.358 3.074 -10.564 1.00 78.75 93 GLN A CA 1
ATOM 740 C C . GLN A 1 93 ? 22.144 2.726 -9.288 1.00 78.75 93 GLN A C 1
ATOM 742 O O . GLN A 1 93 ? 22.899 3.550 -8.778 1.00 78.75 93 GLN A O 1
ATOM 747 N N . ALA A 1 94 ? 21.991 1.501 -8.775 1.00 75.81 94 ALA A N 1
ATOM 748 C CA . ALA A 1 94 ? 22.783 1.026 -7.644 1.00 75.81 94 ALA A CA 1
ATOM 749 C C . ALA A 1 94 ? 24.271 0.891 -8.015 1.00 75.81 94 ALA A C 1
ATOM 751 O O . ALA A 1 94 ? 25.136 1.260 -7.226 1.00 75.81 94 ALA A O 1
ATOM 752 N N . ALA A 1 95 ? 24.564 0.412 -9.228 1.00 77.75 95 ALA A N 1
ATOM 753 C CA . ALA A 1 95 ? 25.922 0.270 -9.744 1.00 77.75 95 ALA A CA 1
ATOM 754 C C . ALA A 1 95 ? 26.582 1.614 -10.106 1.00 77.75 95 ALA A C 1
ATOM 756 O O . ALA A 1 95 ? 27.800 1.729 -10.0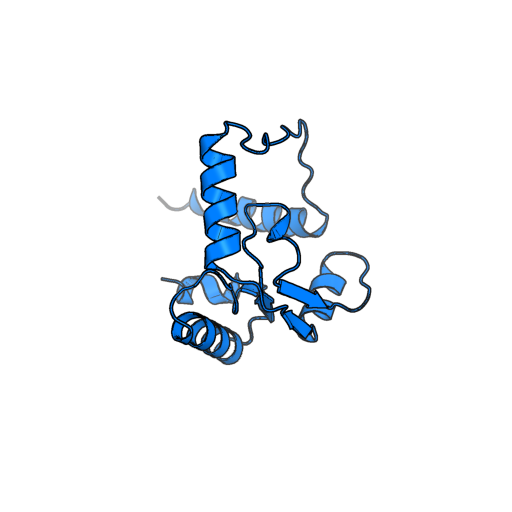15 1.00 77.75 95 ALA A O 1
ATOM 757 N N . SER A 1 96 ? 25.807 2.638 -10.484 1.00 73.75 96 SER A N 1
ATOM 758 C CA . SER A 1 96 ? 26.339 3.960 -10.851 1.00 73.75 96 SER A CA 1
ATOM 759 C C . SER A 1 96 ? 26.754 4.827 -9.656 1.00 73.75 96 SER A C 1
ATOM 761 O O . SER A 1 96 ? 27.219 5.948 -9.850 1.00 73.75 96 SER A O 1
ATOM 763 N N . GLY A 1 97 ? 26.557 4.359 -8.417 1.00 65.94 97 GLY A N 1
ATOM 764 C CA . GLY A 1 97 ? 26.852 5.123 -7.199 1.00 65.94 97 GLY A CA 1
ATOM 765 C C . GLY A 1 97 ? 25.889 6.290 -6.936 1.00 65.94 97 GLY A C 1
ATOM 766 O O . GLY A 1 97 ? 25.979 6.937 -5.896 1.00 65.94 97 GLY A O 1
ATOM 767 N N . GLN A 1 98 ? 24.917 6.535 -7.823 1.00 62.22 98 GLN A N 1
ATOM 768 C CA . GLN A 1 98 ? 23.852 7.526 -7.646 1.00 62.22 98 GLN A CA 1
ATOM 769 C C . GLN A 1 98 ? 22.705 6.953 -6.799 1.00 62.22 98 GLN A C 1
ATOM 771 O O . GLN A 1 98 ? 21.541 6.929 -7.215 1.00 62.22 98 GLN A O 1
ATOM 776 N N . ALA A 1 99 ? 23.013 6.475 -5.594 1.00 57.31 99 ALA A N 1
ATOM 777 C CA . ALA A 1 99 ? 21.977 6.232 -4.603 1.00 57.31 99 ALA A CA 1
ATOM 778 C C . ALA A 1 99 ? 21.354 7.591 -4.257 1.00 57.31 99 ALA A C 1
ATOM 780 O O . ALA A 1 99 ? 22.064 8.508 -3.848 1.00 57.31 99 ALA A O 1
ATOM 781 N N . GLY A 1 100 ? 20.044 7.751 -4.475 1.00 57.53 100 GLY A N 1
ATOM 782 C CA . GLY A 1 100 ? 19.335 8.972 -4.103 1.00 57.53 100 GLY A CA 1
ATOM 783 C C . GLY A 1 100 ? 19.611 9.276 -2.634 1.00 57.53 100 GLY A C 1
ATOM 784 O O . GLY A 1 100 ? 19.185 8.522 -1.761 1.00 57.53 100 GLY A O 1
ATOM 785 N N . GLY A 1 101 ? 20.390 10.328 -2.375 1.00 55.47 101 GLY A N 1
ATOM 786 C CA . GLY A 1 101 ? 20.803 10.679 -1.026 1.00 55.47 101 GLY A CA 1
ATOM 787 C C . GLY A 1 101 ? 19.569 10.872 -0.156 1.00 55.47 101 GLY A C 1
ATOM 788 O O . GLY A 1 101 ? 18.681 11.654 -0.505 1.00 55.47 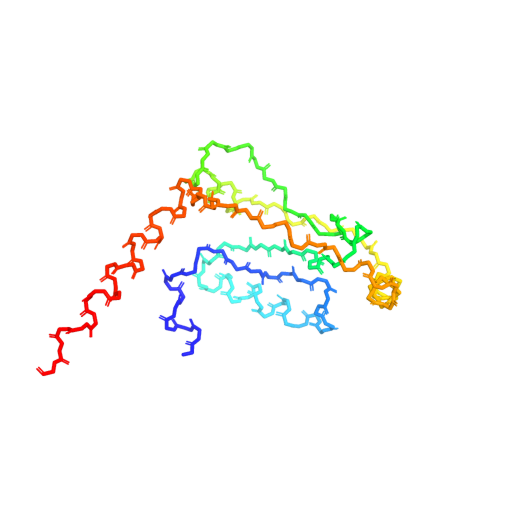101 GLY A O 1
ATOM 789 N N . ARG A 1 102 ? 19.500 10.153 0.972 1.00 56.75 102 ARG A N 1
ATOM 790 C CA . ARG A 1 102 ? 18.581 10.517 2.052 1.00 56.75 102 ARG A CA 1
ATOM 791 C C . ARG A 1 102 ? 18.872 11.977 2.379 1.00 56.75 102 ARG A C 1
ATOM 793 O O . ARG A 1 102 ? 19.965 12.291 2.840 1.00 56.75 102 ARG A O 1
ATOM 800 N N . LYS A 1 103 ? 17.924 12.866 2.087 1.00 63.31 103 LYS A N 1
ATOM 801 C CA . LYS A 1 103 ? 17.995 14.232 2.594 1.00 63.31 103 LYS A CA 1
ATOM 802 C C . LYS A 1 103 ? 17.815 14.131 4.099 1.00 63.31 103 LYS A C 1
ATOM 804 O O . LYS A 1 103 ? 16.771 13.664 4.550 1.00 63.31 103 LYS A O 1
ATOM 809 N N . ASP A 1 104 ? 18.854 14.492 4.836 1.00 66.94 104 ASP A N 1
ATOM 810 C CA . ASP A 1 104 ? 18.759 14.645 6.277 1.00 66.94 104 ASP A CA 1
ATOM 811 C C . ASP A 1 104 ? 17.805 15.813 6.552 1.00 66.94 104 ASP A C 1
ATOM 813 O O . ASP A 1 104 ? 17.969 16.906 6.002 1.00 66.94 104 ASP A O 1
ATOM 817 N N . VAL A 1 105 ? 16.740 15.546 7.300 1.00 69.19 105 VAL A N 1
ATOM 818 C CA . VAL A 1 105 ? 15.761 16.558 7.692 1.00 69.19 105 VAL A CA 1
ATOM 819 C C . VAL A 1 105 ? 16.066 16.860 9.146 1.00 69.19 105 VAL A C 1
ATOM 821 O O . VAL A 1 105 ? 15.851 16.010 10.001 1.00 69.19 105 VAL A O 1
ATOM 824 N N . SER A 1 106 ? 16.577 18.060 9.415 1.00 75.00 106 SER A N 1
ATOM 825 C CA . SER A 1 106 ? 17.078 18.458 10.736 1.00 75.00 106 SER A CA 1
ATOM 826 C C . SER A 1 106 ? 16.007 18.499 11.832 1.00 75.00 106 SER A C 1
ATOM 828 O O . SER A 1 106 ? 16.348 18.443 13.008 1.00 75.00 106 SER A O 1
ATOM 830 N N . ASP A 1 107 ? 14.727 18.590 11.458 1.00 73.00 107 ASP A N 1
ATOM 831 C CA . ASP A 1 107 ? 13.589 18.588 12.382 1.00 73.00 107 ASP A CA 1
ATOM 832 C C . ASP A 1 107 ? 12.358 17.910 11.745 1.00 73.00 107 ASP A C 1
ATOM 834 O O . ASP A 1 107 ? 11.481 18.576 11.181 1.00 73.00 107 ASP A O 1
ATOM 838 N N . PRO A 1 108 ? 12.293 16.567 11.738 1.00 63.47 108 PRO A N 1
ATOM 839 C CA . PRO A 1 108 ? 11.160 15.853 11.176 1.00 63.47 108 PRO A CA 1
ATOM 840 C C . PRO A 1 108 ? 9.952 15.991 12.112 1.00 63.47 108 PRO A C 1
ATOM 842 O O . PRO A 1 108 ? 9.778 15.229 13.062 1.00 63.47 108 PRO A O 1
ATOM 845 N N . GLN A 1 109 ? 9.086 16.961 11.825 1.00 66.56 109 GLN A N 1
ATOM 846 C CA . GLN A 1 109 ? 7.829 17.132 12.547 1.00 66.56 109 GLN A CA 1
ATOM 847 C C . GLN A 1 109 ? 6.841 16.018 12.161 1.00 66.56 109 GLN A C 1
ATOM 849 O O . GLN A 1 109 ? 6.579 15.814 10.968 1.00 66.56 109 GLN A O 1
ATOM 854 N N . PRO A 1 110 ? 6.231 15.308 13.129 1.00 60.03 110 PRO A N 1
ATOM 855 C CA . PRO A 1 110 ? 5.158 14.388 12.814 1.00 60.03 110 PRO A CA 1
ATOM 856 C C . PRO A 1 110 ? 3.995 15.189 12.232 1.00 60.03 110 PRO A C 1
ATOM 858 O O . PRO A 1 110 ? 3.508 16.153 12.838 1.00 60.03 110 PRO A O 1
ATOM 861 N N . VAL A 1 111 ? 3.498 14.762 11.070 1.00 64.88 111 VAL A N 1
ATOM 862 C CA . VAL A 1 111 ? 2.230 15.276 10.540 1.00 64.88 111 VAL A CA 1
ATOM 863 C C . VAL A 1 111 ? 1.150 15.158 11.620 1.00 64.88 111 VAL A C 1
ATOM 865 O O . VAL A 1 111 ? 1.232 14.300 12.501 1.00 64.88 111 VAL A O 1
ATOM 868 N N . ARG A 1 112 ? 0.140 16.034 11.605 1.00 51.88 112 ARG A N 1
ATOM 869 C CA . ARG A 1 112 ? -0.849 16.182 12.696 1.00 51.88 112 ARG A CA 1
ATOM 870 C C . ARG A 1 112 ? -1.421 14.843 13.211 1.00 51.88 112 ARG A C 1
ATOM 872 O O . ARG A 1 112 ? -1.610 14.709 14.417 1.00 51.88 112 ARG A O 1
ATOM 879 N N . GLY A 1 113 ? -1.597 13.843 12.340 1.00 57.53 113 GLY A N 1
ATOM 880 C CA . GLY A 1 113 ? -2.023 12.482 12.710 1.00 57.53 113 GLY A CA 1
ATOM 881 C C . GLY A 1 113 ? -0.936 11.629 13.380 1.00 57.53 113 GLY A C 1
ATOM 882 O O . GLY A 1 113 ? -1.210 10.918 14.346 1.00 57.53 113 GLY A O 1
ATOM 883 N N . GLY A 1 114 ? 0.320 11.769 12.951 1.00 59.28 114 GLY A N 1
ATOM 884 C CA . GLY A 1 114 ? 1.482 11.104 13.546 1.00 59.28 114 GLY A CA 1
ATOM 885 C C . GLY A 1 114 ? 1.714 11.488 15.008 1.00 59.28 114 GLY A C 1
ATOM 886 O O . GLY A 1 114 ? 2.101 10.636 15.803 1.00 59.28 114 GLY A O 1
ATOM 887 N N . ARG A 1 115 ? 1.372 12.723 15.407 1.00 63.28 115 ARG A N 1
ATOM 888 C CA . ARG A 1 115 ? 1.466 13.173 16.811 1.00 63.28 115 ARG A CA 1
ATOM 889 C C . ARG A 1 115 ? 0.576 12.358 17.758 1.00 63.28 115 ARG A C 1
ATOM 891 O O . ARG A 1 115 ? 0.982 12.070 18.883 1.00 63.28 115 ARG A O 1
ATOM 898 N N . ARG A 1 116 ? -0.618 11.938 17.314 1.00 61.31 116 ARG A N 1
ATOM 899 C CA . ARG A 1 116 ? -1.517 11.078 18.113 1.00 61.31 116 ARG A CA 1
ATOM 900 C C . ARG A 1 116 ? -0.966 9.660 18.252 1.00 61.31 116 ARG A C 1
ATOM 902 O O . ARG A 1 116 ? -0.979 9.108 19.353 1.00 61.31 116 ARG A O 1
ATOM 909 N N . ALA A 1 117 ? -0.448 9.094 17.163 1.00 62.72 117 ALA A N 1
ATOM 910 C CA . ALA A 1 117 ? 0.186 7.778 17.172 1.00 62.72 117 ALA A CA 1
ATOM 911 C C . ALA A 1 117 ? 1.448 7.761 18.050 1.00 62.72 117 ALA A C 1
ATOM 913 O O . ALA A 1 117 ? 1.647 6.834 18.836 1.00 62.72 117 ALA A O 1
ATOM 914 N N . GLU A 1 118 ? 2.266 8.812 17.988 1.00 69.00 118 GLU A N 1
ATOM 915 C CA . GLU A 1 118 ? 3.441 8.978 18.841 1.00 69.00 118 GLU A CA 1
ATOM 916 C C . GLU A 1 118 ? 3.058 9.091 20.323 1.00 69.00 118 GLU A C 1
ATOM 918 O O . GLU A 1 118 ? 3.635 8.401 21.163 1.00 69.00 118 GLU A O 1
ATOM 923 N N . ALA A 1 119 ? 2.037 9.887 20.656 1.00 71.50 119 ALA A N 1
ATOM 924 C CA . ALA A 1 119 ? 1.534 9.993 22.024 1.00 71.50 119 ALA A CA 1
ATOM 925 C C . ALA A 1 119 ? 1.008 8.646 22.560 1.00 71.50 119 ALA A C 1
ATOM 927 O O . ALA A 1 119 ? 1.287 8.288 23.708 1.00 71.50 119 ALA A O 1
ATOM 928 N N . LYS A 1 120 ? 0.297 7.868 21.728 1.00 70.56 120 LYS A N 1
ATOM 929 C CA . LYS A 1 120 ? -0.162 6.510 22.068 1.00 70.56 120 LYS A CA 1
ATOM 930 C C . LYS A 1 120 ? 1.027 5.572 22.315 1.00 70.56 120 LYS A C 1
ATOM 932 O O . LYS A 1 120 ? 1.075 4.929 23.361 1.00 70.56 120 LYS A O 1
ATOM 937 N N . ARG A 1 121 ? 2.025 5.558 21.420 1.00 72.25 121 ARG A N 1
ATOM 938 C CA . ARG A 1 121 ? 3.258 4.758 21.567 1.00 72.25 121 ARG A CA 1
ATOM 939 C C . ARG A 1 121 ? 4.036 5.115 22.836 1.00 72.25 121 ARG A C 1
ATOM 941 O O . ARG A 1 121 ? 4.432 4.217 23.575 1.00 72.25 121 ARG A O 1
ATOM 948 N N . ARG A 1 122 ? 4.206 6.409 23.136 1.00 75.69 122 ARG A N 1
ATOM 949 C CA . ARG A 1 122 ? 4.878 6.880 24.363 1.00 75.69 122 ARG A CA 1
ATOM 950 C C . ARG A 1 122 ? 4.140 6.436 25.630 1.00 75.69 122 ARG A C 1
ATOM 952 O O . ARG A 1 122 ? 4.788 6.006 26.579 1.00 75.69 122 ARG A O 1
ATOM 959 N N . LYS A 1 123 ? 2.801 6.476 25.643 1.00 73.00 123 LYS A N 1
ATOM 960 C CA . LYS A 1 123 ? 1.995 5.976 26.774 1.00 73.00 123 LYS A CA 1
ATOM 961 C C . LYS A 1 123 ? 2.155 4.470 26.994 1.00 73.00 123 LYS A C 1
ATOM 963 O O . LYS A 1 123 ? 2.317 4.049 28.134 1.00 73.00 123 LYS A O 1
ATOM 968 N N . VAL A 1 124 ? 2.150 3.672 25.925 1.00 72.19 124 VAL A N 1
ATOM 969 C CA . VAL A 1 124 ? 2.362 2.214 26.009 1.00 72.19 124 VAL A CA 1
ATOM 970 C C . VAL A 1 124 ? 3.768 1.895 26.534 1.00 72.19 124 VAL A C 1
ATOM 972 O O . VAL A 1 124 ? 3.912 1.089 27.450 1.00 72.19 124 VAL A O 1
ATOM 975 N N . ALA A 1 125 ? 4.798 2.585 26.032 1.00 70.00 125 ALA A N 1
ATOM 976 C CA . ALA A 1 125 ? 6.176 2.413 26.495 1.00 70.00 125 ALA A CA 1
ATOM 977 C C . ALA A 1 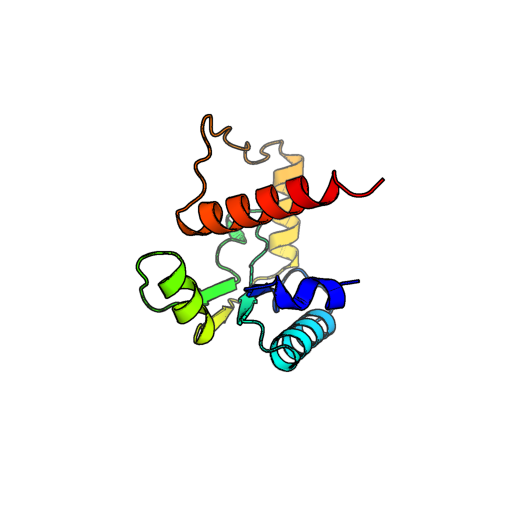125 ? 6.373 2.811 27.972 1.00 70.00 125 ALA A C 1
ATOM 979 O O . ALA A 1 125 ? 7.138 2.168 28.689 1.00 70.00 125 ALA A O 1
ATOM 980 N N . ALA A 1 126 ? 5.668 3.845 28.443 1.00 70.69 126 ALA A N 1
ATOM 981 C CA . ALA A 1 126 ? 5.700 4.264 29.844 1.00 70.69 126 ALA A CA 1
ATOM 982 C C . ALA A 1 126 ? 4.960 3.285 30.777 1.00 70.69 126 ALA A C 1
ATOM 984 O O . ALA A 1 126 ? 5.412 3.050 31.894 1.00 70.69 126 ALA A O 1
ATOM 985 N N . GLY A 1 127 ? 3.864 2.669 30.318 1.00 61.59 127 GLY A N 1
ATOM 986 C CA . GLY A 1 127 ? 3.089 1.694 31.097 1.00 61.59 127 GLY A CA 1
ATOM 987 C C . GLY A 1 127 ? 3.772 0.332 31.289 1.00 61.59 127 GLY A C 1
ATOM 988 O O . GLY A 1 127 ? 3.443 -0.387 32.228 1.00 61.59 127 GLY A O 1
ATOM 989 N N . GLY A 1 128 ? 4.745 -0.020 30.440 1.00 53.19 128 GLY A N 1
ATOM 990 C CA . GLY A 1 128 ? 5.487 -1.286 30.521 1.00 53.19 128 GLY A CA 1
ATOM 991 C C . GLY A 1 128 ? 6.602 -1.333 31.575 1.00 53.19 128 GLY A C 1
ATOM 992 O O . GLY A 1 128 ? 7.093 -2.413 31.882 1.00 53.19 128 GLY A O 1
ATOM 993 N N . ARG A 1 129 ? 7.004 -0.193 32.157 1.00 55.06 129 ARG A N 1
ATOM 994 C CA . ARG A 1 129 ? 8.090 -0.113 33.161 1.00 55.06 129 ARG A CA 1
ATOM 995 C C . ARG A 1 129 ? 7.630 -0.272 34.620 1.00 55.06 129 ARG A C 1
ATOM 997 O O . ARG A 1 129 ? 8.436 -0.083 35.521 1.00 55.06 129 ARG A O 1
ATOM 1004 N N . GLY A 1 130 ? 6.356 -0.594 34.860 1.00 49.19 130 GLY A N 1
ATOM 1005 C CA . GLY A 1 130 ? 5.740 -0.584 36.196 1.00 49.19 130 GLY A CA 1
ATOM 1006 C C . GLY A 1 130 ? 5.279 -1.937 36.747 1.00 49.19 130 GLY A C 1
ATOM 1007 O O . GLY A 1 130 ? 4.449 -1.947 37.650 1.00 49.19 130 GLY A O 1
ATOM 1008 N N . LYS A 1 131 ? 5.745 -3.068 36.205 1.00 48.78 131 LYS A N 1
ATOM 1009 C CA . LYS A 1 131 ? 5.459 -4.397 36.770 1.00 48.78 131 LYS A CA 1
ATOM 1010 C C . LYS A 1 131 ? 6.749 -5.206 36.902 1.00 48.78 131 LYS A C 1
ATOM 1012 O O . LYS A 1 131 ? 7.111 -5.929 35.978 1.00 48.78 131 LYS A O 1
ATOM 1017 N N . SER A 1 132 ? 7.390 -5.056 38.056 1.00 41.06 132 SER A N 1
ATOM 1018 C CA . SER A 1 132 ? 8.340 -5.999 38.650 1.00 41.06 132 SER A CA 1
ATOM 1019 C C . SER A 1 132 ? 7.932 -6.213 40.098 1.00 41.06 132 SER A C 1
ATOM 1021 O O . SER A 1 132 ? 7.515 -5.207 40.716 1.00 41.06 132 SER A O 1
#